Protein AF-A0AAD6Z6K6-F1 (afdb_monomer)

Mean predicted aligned error: 9.26 Å

Secondary structure (DSSP, 8-state):
-HHHHHHHHHH-TT-HHHHHSPTTHHHHHHHHHHTTS--------------HHHHHHHHHHHHHHHIIIIIHHHHTTT--TTTS-S-EETTEEPEETTT-GGG--EE--HHHHHHHHHHHHHHHHT-TTT-TT-

Radius of gyration: 21.03 Å; Cα contacts (8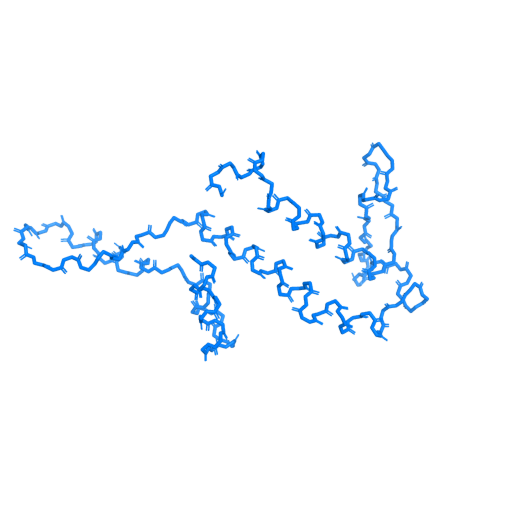 Å, |Δi|>4): 115; chains: 1; bounding box: 52×38×56 Å

Structure (mmCIF, N/CA/C/O backbone):
data_AF-A0AAD6Z6K6-F1
#
_entry.id   AF-A0AAD6Z6K6-F1
#
loop_
_atom_site.group_PDB
_atom_site.id
_atom_site.type_symbol
_atom_site.label_atom_id
_atom_site.label_alt_id
_atom_site.label_comp_id
_atom_site.label_asym_id
_atom_site.label_entity_id
_atom_site.label_seq_id
_atom_site.pdbx_PDB_ins_code
_atom_site.Cartn_x
_atom_site.Cartn_y
_atom_site.Cartn_z
_atom_site.occupancy
_atom_site.B_iso_or_equiv
_atom_site.auth_seq_id
_atom_site.auth_comp_id
_atom_site.auth_asym_id
_atom_site.auth_atom_id
_atom_site.pdbx_PDB_model_num
ATOM 1 N N . LEU A 1 1 ? -6.574 -3.847 17.855 1.00 86.06 1 LEU A N 1
ATOM 2 C CA . LEU A 1 1 ? -7.251 -3.875 16.536 1.00 86.06 1 LEU A CA 1
ATOM 3 C C . LEU A 1 1 ? -6.443 -4.660 15.509 1.00 86.06 1 LEU A C 1
ATOM 5 O O . LEU A 1 1 ? -7.018 -5.570 14.936 1.00 86.06 1 LEU A O 1
ATOM 9 N N . GLN A 1 2 ? -5.134 -4.412 15.349 1.00 87.81 2 GLN A N 1
ATOM 10 C CA . GLN A 1 2 ? -4.278 -5.233 14.469 1.00 87.81 2 GLN A CA 1
ATOM 11 C C . GLN A 1 2 ? -4.387 -6.739 14.727 1.00 87.81 2 GLN A C 1
ATOM 13 O O . GLN A 1 2 ? -4.697 -7.483 13.807 1.00 87.81 2 GLN A O 1
ATOM 18 N N . GLU A 1 3 ? -4.232 -7.191 15.976 1.00 88.81 3 GLU A N 1
ATOM 19 C CA . GLU A 1 3 ? -4.375 -8.622 16.303 1.00 88.81 3 GLU A CA 1
ATOM 20 C C . GLU A 1 3 ? -5.752 -9.182 15.935 1.00 88.81 3 GLU A C 1
ATOM 22 O O . GLU A 1 3 ? -5.863 -10.287 15.418 1.00 88.81 3 GLU A O 1
ATOM 27 N N . TYR A 1 4 ? -6.807 -8.391 16.127 1.00 91.25 4 TYR A N 1
ATOM 28 C CA . TYR A 1 4 ? -8.161 -8.788 15.754 1.00 91.25 4 TYR A CA 1
ATOM 29 C C . TYR A 1 4 ? -8.306 -8.954 14.231 1.00 91.25 4 TYR A C 1
ATOM 31 O O . TYR A 1 4 ? -8.805 -9.979 13.775 1.00 91.25 4 TYR A O 1
ATOM 39 N N . ILE A 1 5 ? -7.798 -8.002 13.441 1.00 91.06 5 ILE A N 1
ATOM 40 C CA . ILE A 1 5 ? -7.779 -8.087 11.970 1.00 91.06 5 ILE A CA 1
ATOM 41 C C . ILE A 1 5 ? -6.933 -9.292 11.513 1.00 91.06 5 ILE A C 1
ATOM 43 O O . ILE A 1 5 ? -7.311 -10.027 10.601 1.00 91.06 5 ILE A O 1
ATOM 47 N N . SER A 1 6 ? -5.802 -9.549 12.173 1.00 90.19 6 SER A N 1
ATOM 48 C CA . SER A 1 6 ? -4.945 -10.718 11.931 1.00 90.19 6 SER A CA 1
ATOM 49 C C . SER A 1 6 ? -5.635 -12.043 12.218 1.00 90.19 6 SER A C 1
ATOM 51 O O . SER A 1 6 ? -5.458 -12.989 11.452 1.00 90.19 6 SER A O 1
ATOM 53 N N . LEU A 1 7 ? -6.448 -12.121 13.268 1.00 91.19 7 LEU A N 1
ATOM 54 C CA . LEU A 1 7 ? -7.249 -13.307 13.558 1.00 91.19 7 LEU A CA 1
ATOM 55 C C . LEU A 1 7 ? -8.364 -13.512 12.530 1.00 91.19 7 LEU A C 1
ATOM 57 O O . LEU A 1 7 ? -8.516 -14.631 12.047 1.00 91.19 7 LEU A O 1
ATOM 61 N N . LEU A 1 8 ? -9.088 -12.455 12.143 1.00 90.38 8 LEU A N 1
ATOM 62 C CA . LEU A 1 8 ? -10.140 -12.551 11.123 1.00 90.38 8 LEU A CA 1
ATOM 63 C C . LEU A 1 8 ? -9.599 -13.084 9.792 1.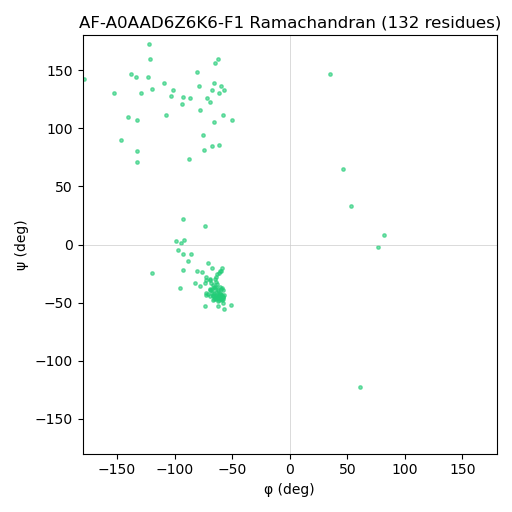00 90.38 8 LEU A C 1
ATOM 65 O O . LEU A 1 8 ? -10.150 -14.030 9.235 1.00 90.38 8 LEU A O 1
ATOM 69 N N . ILE A 1 9 ? -8.474 -12.536 9.329 1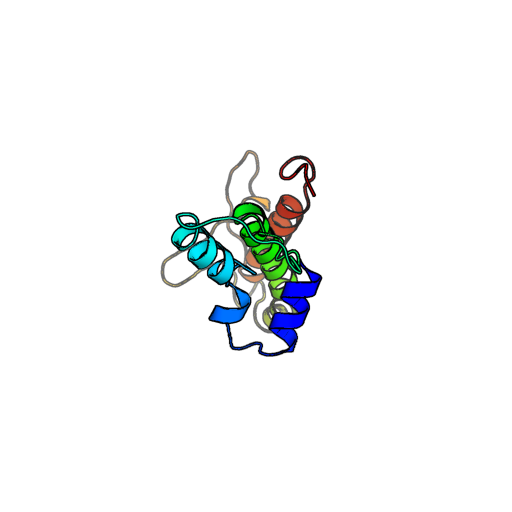.00 90.06 9 ILE A N 1
ATOM 70 C CA . ILE A 1 9 ? -7.855 -12.956 8.067 1.00 90.06 9 ILE A CA 1
ATOM 71 C C . ILE A 1 9 ? -7.362 -14.408 8.134 1.00 90.06 9 ILE A C 1
ATOM 73 O O . ILE A 1 9 ? -7.494 -15.143 7.158 1.00 90.06 9 ILE A O 1
ATOM 77 N N . ARG A 1 10 ? -6.825 -14.850 9.280 1.00 90.00 10 ARG A N 1
ATOM 78 C CA . ARG A 1 10 ? -6.404 -16.250 9.469 1.00 90.00 10 ARG A CA 1
ATOM 79 C C . ARG A 1 10 ? -7.579 -17.222 9.530 1.00 90.00 10 ARG A C 1
ATOM 81 O O . ARG A 1 10 ? -7.402 -18.380 9.169 1.00 90.00 10 ARG A O 1
ATOM 88 N N . LEU A 1 11 ? -8.739 -16.773 10.007 1.00 91.44 11 LEU A N 1
ATOM 89 C CA . LEU A 1 11 ? -9.935 -17.602 10.105 1.00 91.44 11 LEU A CA 1
ATOM 90 C C . LEU A 1 11 ? -10.547 -17.842 8.720 1.00 91.44 11 LEU A C 1
ATOM 92 O O . LEU A 1 11 ? -10.774 -18.989 8.346 1.00 91.44 11 LEU A O 1
ATOM 96 N N . VAL A 1 12 ? -10.803 -16.766 7.965 1.00 88.06 12 VAL A N 1
ATOM 97 C CA . VAL A 1 12 ? -11.405 -16.837 6.627 1.00 88.06 12 VAL A CA 1
ATOM 98 C C . VAL A 1 12 ? -10.845 -15.724 5.738 1.00 88.06 12 VAL A C 1
ATOM 100 O O . VAL A 1 12 ? -11.403 -14.637 5.640 1.00 88.06 12 VAL A O 1
ATOM 103 N N . VAL A 1 13 ? -9.744 -16.005 5.038 1.00 88.56 13 VAL A N 1
ATOM 104 C CA . VAL A 1 13 ? -9.047 -15.028 4.174 1.00 88.56 13 VAL A CA 1
ATOM 105 C C . VAL A 1 13 ? -9.905 -14.489 3.018 1.00 88.56 13 VAL A C 1
ATOM 107 O O . VAL A 1 13 ? -9.655 -13.395 2.521 1.00 88.56 13 VAL A O 1
ATOM 110 N N . HIS A 1 14 ? -10.920 -15.240 2.587 1.00 90.12 14 HIS A N 1
ATOM 111 C CA . HIS A 1 14 ? -11.790 -14.862 1.469 1.00 90.12 14 HIS A CA 1
ATOM 112 C C . HIS A 1 14 ? -13.060 -14.112 1.891 1.00 90.12 14 HIS A C 1
ATOM 114 O O . HIS A 1 14 ? -13.769 -13.603 1.026 1.00 90.12 14 HIS A O 1
ATOM 120 N N . ASP A 1 15 ? -13.349 -14.016 3.191 1.00 93.31 15 ASP A N 1
ATOM 121 C CA . ASP A 1 15 ? -14.520 -13.296 3.697 1.00 93.31 15 ASP A CA 1
ATOM 122 C C . ASP A 1 15 ? -14.182 -11.815 3.902 1.00 93.31 15 ASP A C 1
ATOM 124 O O . ASP A 1 15 ? -13.965 -11.326 5.014 1.00 93.31 15 ASP A O 1
ATOM 128 N N . VAL A 1 16 ? -14.077 -11.101 2.780 1.00 91.00 16 VAL A N 1
ATOM 129 C CA . VAL A 1 16 ? -13.726 -9.675 2.764 1.00 91.00 16 VAL A CA 1
ATOM 130 C C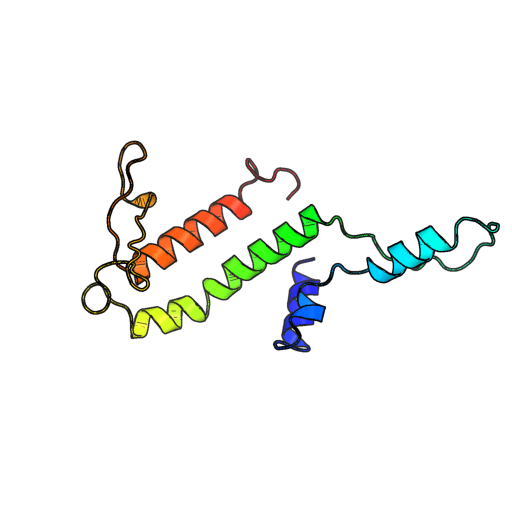 . VAL A 1 16 ? -14.748 -8.859 3.550 1.00 91.00 16 VAL A C 1
ATOM 132 O O . VAL A 1 16 ? -14.354 -7.954 4.283 1.00 91.00 16 VAL A O 1
ATOM 135 N N . ASP A 1 17 ? -16.033 -9.206 3.452 1.00 90.81 17 ASP A N 1
ATOM 136 C CA . ASP A 1 17 ? -17.116 -8.502 4.137 1.00 90.81 17 ASP A CA 1
ATOM 137 C C . ASP A 1 17 ? -16.959 -8.580 5.658 1.00 90.81 17 ASP A C 1
ATOM 139 O O . ASP A 1 17 ? -17.062 -7.555 6.341 1.00 90.81 17 ASP A O 1
ATOM 143 N N . ALA A 1 18 ? -16.635 -9.756 6.203 1.00 90.19 18 ALA A N 1
ATOM 144 C CA . ALA A 1 18 ? -16.332 -9.900 7.623 1.00 90.19 18 ALA A CA 1
ATOM 145 C C . ALA A 1 18 ? -15.049 -9.156 8.020 1.00 90.19 18 ALA A C 1
ATOM 147 O O . ALA A 1 18 ? -15.025 -8.492 9.059 1.00 90.19 18 ALA A O 1
ATOM 148 N N . ILE A 1 19 ? -13.998 -9.219 7.194 1.00 91.81 19 ILE A N 1
ATOM 149 C CA . ILE A 1 19 ? -12.700 -8.586 7.478 1.00 91.81 19 ILE A CA 1
ATOM 150 C C . ILE A 1 19 ? -12.818 -7.061 7.556 1.00 91.81 19 ILE A C 1
ATOM 152 O O . ILE A 1 19 ? -12.197 -6.452 8.427 1.00 91.81 19 ILE A O 1
ATOM 156 N N . VAL A 1 20 ? -13.590 -6.429 6.665 1.00 91.69 20 VAL A N 1
ATOM 157 C CA . VAL A 1 20 ? -13.706 -4.959 6.599 1.00 91.69 20 VAL A CA 1
ATOM 158 C C . VAL A 1 20 ? -14.806 -4.394 7.497 1.00 91.69 20 VAL A C 1
ATOM 160 O O . VAL A 1 20 ? -14.824 -3.187 7.762 1.00 91.69 20 VAL A O 1
ATOM 163 N N . SER A 1 21 ? -15.705 -5.239 8.002 1.00 91.50 21 SER A N 1
ATOM 164 C CA . SER A 1 21 ? -16.808 -4.823 8.868 1.00 91.50 21 SER A CA 1
ATOM 165 C C . SER A 1 21 ? -16.323 -4.318 10.225 1.00 91.50 21 SER A C 1
ATOM 167 O O . SER A 1 21 ? -15.520 -4.952 10.904 1.00 91.50 21 SER A O 1
ATOM 169 N N . ILE A 1 22 ? -16.857 -3.172 10.658 1.00 90.31 22 ILE A N 1
ATOM 170 C CA . ILE A 1 22 ? -16.514 -2.586 11.960 1.00 90.31 22 ILE A CA 1
ATOM 171 C C . ILE A 1 22 ? -17.097 -3.458 13.083 1.00 90.31 22 ILE A C 1
ATOM 173 O O . ILE A 1 22 ? -18.326 -3.613 13.149 1.00 90.31 22 ILE A O 1
ATOM 177 N N . PRO A 1 23 ? -16.267 -3.960 14.014 1.00 86.12 23 PRO A N 1
ATOM 178 C CA . PRO A 1 23 ? -16.742 -4.751 15.142 1.00 86.12 23 PRO A CA 1
ATOM 179 C C . PRO A 1 23 ? -17.766 -3.979 15.976 1.00 86.12 23 PRO A C 1
ATOM 181 O O . PRO A 1 23 ? -17.572 -2.810 16.306 1.00 86.12 23 PRO A O 1
ATOM 184 N N . GLY A 1 24 ? -18.883 -4.624 16.314 1.00 76.69 24 GLY A N 1
ATOM 185 C CA . GLY A 1 24 ? -19.918 -4.035 17.171 1.00 76.69 24 GLY A CA 1
ATOM 186 C C . GLY A 1 24 ? -20.834 -2.996 16.504 1.00 76.69 24 GLY A C 1
ATOM 187 O O . GLY A 1 24 ? -21.790 -2.555 17.139 1.00 76.69 24 GLY A O 1
ATOM 188 N N . ARG A 1 25 ? -20.632 -2.639 15.224 1.00 70.75 25 ARG A N 1
ATOM 189 C CA . ARG A 1 25 ? -21.487 -1.663 14.510 1.00 70.75 25 ARG A CA 1
ATOM 190 C C . ARG A 1 25 ? -22.940 -2.130 14.355 1.00 70.75 25 ARG A C 1
ATOM 192 O O . ARG A 1 25 ? -23.853 -1.309 14.425 1.00 70.75 25 ARG A O 1
ATOM 199 N N . ALA A 1 26 ? -23.167 -3.434 14.181 1.00 61.06 26 ALA A N 1
ATOM 200 C CA . ALA A 1 26 ? -24.514 -4.013 14.119 1.00 61.06 26 ALA A CA 1
ATOM 201 C C . ALA A 1 26 ? -25.253 -3.904 15.468 1.00 61.06 26 ALA A C 1
ATOM 203 O O . ALA A 1 26 ? -26.404 -3.473 15.507 1.00 61.06 26 ALA A O 1
ATOM 204 N N . ALA A 1 27 ? -24.557 -4.186 16.574 1.00 58.25 27 ALA A N 1
ATOM 205 C CA . ALA A 1 27 ? -25.101 -4.076 17.928 1.00 58.25 27 ALA A CA 1
ATOM 206 C C . ALA A 1 27 ? -25.370 -2.615 18.341 1.00 58.25 27 ALA A C 1
ATOM 208 O O . ALA A 1 27 ? -26.330 -2.338 19.059 1.00 58.25 27 ALA A O 1
ATOM 209 N N . ALA A 1 28 ? -24.556 -1.664 17.866 1.00 58.03 28 ALA A N 1
ATOM 210 C CA . ALA A 1 28 ? -24.768 -0.236 18.105 1.00 58.03 28 ALA A CA 1
ATOM 211 C C . ALA A 1 28 ? -26.034 0.292 17.403 1.00 58.03 28 ALA A C 1
ATOM 213 O O . ALA A 1 28 ? -26.837 0.975 18.034 1.00 58.03 28 ALA A O 1
ATOM 214 N N . LYS A 1 29 ? -26.264 -0.093 16.136 1.00 57.22 29 LYS A N 1
ATOM 215 C CA . LYS A 1 29 ? -27.475 0.291 15.384 1.00 57.22 29 LYS A CA 1
ATOM 216 C C . LYS A 1 29 ? -28.770 -0.275 15.980 1.00 57.22 29 LYS A C 1
ATOM 218 O O . LYS A 1 29 ? -29.810 0.367 15.873 1.00 57.22 29 LYS A O 1
ATOM 223 N N . GLN A 1 30 ? -28.726 -1.464 16.585 1.00 52.53 30 GLN A N 1
ATOM 224 C CA . GLN A 1 30 ? -29.879 -2.034 17.296 1.00 52.53 30 GLN A CA 1
ATOM 225 C C . GLN A 1 30 ? -30.142 -1.306 18.623 1.00 52.53 30 GLN A C 1
ATOM 227 O O . GLN A 1 30 ? -31.274 -0.904 18.874 1.00 52.53 30 GLN A O 1
ATOM 232 N N . LYS A 1 31 ? -29.095 -1.006 19.406 1.00 54.00 31 LYS A N 1
ATOM 233 C CA . LYS A 1 31 ? -29.221 -0.248 20.667 1.00 54.00 31 LYS A CA 1
ATOM 234 C C . LYS A 1 31 ? -29.711 1.193 20.494 1.00 54.00 31 LYS A C 1
ATOM 236 O O . LYS A 1 31 ? -30.319 1.730 21.414 1.00 54.00 31 LYS A O 1
ATOM 241 N N . GLU A 1 32 ? -29.456 1.835 19.355 1.00 53.59 32 GLU A N 1
ATOM 242 C CA . GLU A 1 32 ? -30.025 3.159 19.049 1.00 53.59 32 GLU A CA 1
ATOM 243 C C . GLU A 1 32 ? -31.523 3.104 18.724 1.00 53.59 32 GLU A C 1
ATOM 245 O O . GLU A 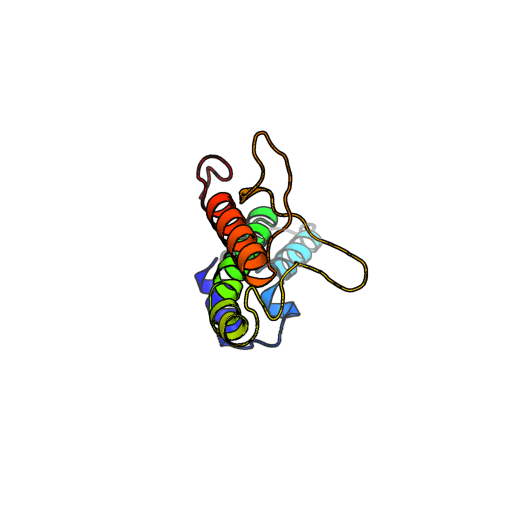1 32 ? -32.231 4.065 19.004 1.00 53.59 32 GLU A O 1
ATOM 250 N N . LYS A 1 33 ? -32.021 1.978 18.196 1.00 49.25 33 LYS A N 1
ATOM 251 C CA . LYS A 1 33 ? -33.452 1.768 17.929 1.00 49.25 33 LYS A CA 1
ATOM 252 C C . LYS A 1 33 ? -34.264 1.373 19.166 1.00 49.25 33 LYS A C 1
ATOM 254 O O . LYS A 1 33 ? -35.468 1.586 19.169 1.00 49.25 33 LYS A O 1
ATOM 259 N N . GLU A 1 34 ? -33.632 0.811 20.195 1.00 50.31 34 GLU A N 1
ATOM 260 C CA . GLU A 1 34 ? -34.305 0.330 21.416 1.00 50.31 34 GLU A CA 1
ATOM 261 C C . GLU A 1 34 ? -34.276 1.330 22.587 1.00 50.31 34 GLU A C 1
ATOM 263 O O . GLU A 1 34 ? -34.913 1.104 23.611 1.00 50.31 34 GLU A O 1
ATOM 268 N N . LYS A 1 35 ? -33.592 2.474 22.454 1.00 50.00 35 LYS A N 1
ATOM 269 C CA . LYS A 1 35 ? -33.466 3.485 23.523 1.00 50.00 35 LYS A CA 1
ATOM 270 C C . LYS A 1 35 ? -34.724 4.335 23.802 1.00 50.00 35 LYS A C 1
ATOM 272 O O . LYS A 1 35 ? -34.616 5.344 24.493 1.00 50.00 35 LYS A O 1
ATOM 277 N N . GLU A 1 36 ? -35.900 3.918 23.331 1.00 49.88 36 GLU A N 1
ATOM 278 C CA . GLU A 1 36 ? -37.200 4.517 23.686 1.00 49.88 36 GLU A CA 1
ATOM 279 C C . GLU A 1 36 ? -37.978 3.760 24.787 1.00 49.88 36 GLU A C 1
ATOM 281 O O . GLU A 1 36 ? -39.067 4.196 25.149 1.00 49.88 36 GLU A O 1
ATOM 286 N N . ALA A 1 37 ? -37.442 2.688 25.390 1.00 45.78 37 ALA A N 1
ATOM 287 C CA . ALA A 1 37 ? -38.108 2.012 26.514 1.00 45.78 37 ALA A CA 1
ATOM 288 C C . ALA A 1 37 ? -37.127 1.554 27.615 1.00 45.78 37 ALA A C 1
ATOM 290 O O . ALA A 1 37 ? -36.350 0.634 27.400 1.00 45.78 37 ALA A O 1
ATOM 291 N N . ASP A 1 38 ? -37.206 2.248 28.759 1.00 40.50 38 ASP A N 1
ATOM 292 C CA . ASP A 1 38 ? -36.757 1.992 30.150 1.00 40.50 38 ASP A CA 1
ATOM 293 C C . ASP A 1 38 ? -35.448 1.226 30.500 1.00 40.50 38 ASP A C 1
ATOM 295 O O . ASP A 1 38 ? -35.048 0.271 29.836 1.00 40.50 38 ASP A O 1
ATOM 299 N N . PRO A 1 39 ? -34.767 1.590 31.615 1.00 52.91 39 PRO A N 1
ATOM 300 C CA . PRO A 1 39 ? -33.501 0.996 32.022 1.00 52.91 39 PRO A CA 1
ATOM 301 C C . PRO A 1 39 ? -33.712 -0.166 33.006 1.00 52.91 39 PRO A C 1
ATOM 303 O O . PRO A 1 39 ? -34.199 0.028 34.118 1.00 52.91 39 PRO A O 1
ATOM 306 N N . ALA A 1 40 ? -33.253 -1.363 32.648 1.00 41.34 40 ALA A N 1
ATOM 307 C CA . ALA A 1 40 ? -32.992 -2.426 33.613 1.00 41.34 40 ALA A CA 1
ATOM 308 C C . ALA A 1 40 ? -31.581 -2.985 33.399 1.00 41.34 40 ALA A C 1
ATOM 310 O O . ALA A 1 40 ? -31.146 -3.243 32.275 1.00 41.34 40 ALA A O 1
ATOM 311 N N . GLU A 1 41 ? -30.856 -3.071 34.508 1.00 52.91 41 GLU A N 1
ATOM 312 C CA . GLU A 1 41 ? -29.503 -3.589 34.643 1.00 52.91 41 GLU A CA 1
ATOM 313 C C . GLU A 1 41 ? -29.441 -5.067 34.238 1.00 52.91 41 GLU A C 1
ATOM 315 O O . GLU A 1 41 ? -30.245 -5.846 34.727 1.00 52.91 41 GLU A O 1
ATOM 320 N N . ASP A 1 42 ? -28.494 -5.451 33.373 1.00 36.94 42 ASP A N 1
ATOM 321 C CA . ASP A 1 42 ? -27.635 -6.625 33.595 1.00 36.94 42 ASP A CA 1
ATOM 322 C C . ASP A 1 42 ? -26.599 -6.828 32.470 1.00 36.94 42 ASP A C 1
ATOM 324 O O . ASP A 1 42 ? -26.843 -6.583 31.289 1.00 36.94 42 ASP A O 1
ATOM 328 N N . ALA A 1 43 ? -25.398 -7.251 32.878 1.00 40.25 43 ALA A N 1
ATOM 329 C CA . ALA A 1 43 ? -24.317 -7.822 32.064 1.00 40.25 43 ALA A CA 1
ATOM 330 C C . ALA A 1 43 ? -23.961 -7.103 30.741 1.00 40.25 43 ALA A C 1
ATOM 332 O O . ALA A 1 43 ? -24.038 -7.652 29.641 1.00 40.25 43 ALA A O 1
ATOM 333 N N . LYS A 1 44 ? -23.467 -5.864 30.839 1.00 40.31 44 LYS A N 1
ATOM 334 C CA . LYS A 1 44 ? -22.894 -5.134 29.700 1.00 40.31 44 LYS A CA 1
ATOM 335 C C . LYS A 1 44 ? -21.514 -5.704 29.357 1.00 40.31 44 LYS A C 1
ATOM 337 O O . LYS A 1 44 ? -20.489 -5.138 29.739 1.00 40.31 44 LYS A O 1
ATOM 342 N N . GLU A 1 45 ? -21.489 -6.807 28.614 1.00 43.31 45 GLU A N 1
ATOM 343 C CA . GLU A 1 45 ? -20.341 -7.167 27.786 1.00 43.31 45 GLU A CA 1
ATOM 344 C C . GLU A 1 45 ? -20.019 -5.907 26.970 1.00 43.31 45 GLU A C 1
ATOM 346 O O . GLU A 1 45 ? -20.833 -5.428 26.172 1.00 43.31 45 GLU A O 1
ATOM 351 N N . LYS A 1 46 ? -18.918 -5.232 27.318 1.00 43.41 46 LYS A N 1
ATOM 352 C CA . LYS A 1 46 ? -18.525 -3.963 26.708 1.00 43.41 46 LYS A CA 1
ATOM 353 C C . LYS A 1 46 ? -18.145 -4.269 25.265 1.00 43.41 46 LYS A C 1
ATOM 355 O O . LYS A 1 46 ? -16.971 -4.443 24.959 1.00 43.41 46 LYS A O 1
ATOM 360 N N . THR A 1 47 ? -19.133 -4.317 24.376 1.00 52.09 47 THR A N 1
ATOM 361 C CA . THR A 1 47 ? -18.934 -4.194 22.936 1.00 52.09 47 THR A CA 1
ATOM 362 C C . THR A 1 47 ? -18.330 -2.812 22.727 1.00 52.09 47 THR A C 1
ATOM 364 O O . THR A 1 47 ? -19.054 -1.821 22.610 1.00 52.09 47 THR A O 1
ATOM 367 N N . ALA A 1 48 ? -17.006 -2.719 22.839 1.00 59.66 48 ALA A N 1
ATOM 368 C CA . ALA A 1 48 ? -16.271 -1.489 22.641 1.00 59.66 48 ALA A CA 1
ATOM 369 C C . ALA A 1 48 ? -16.597 -1.014 21.228 1.00 59.66 48 ALA A C 1
ATOM 371 O O . ALA A 1 48 ? -16.265 -1.680 20.249 1.00 59.66 48 ALA A O 1
ATOM 372 N N . THR A 1 49 ? -17.327 0.091 21.128 1.00 77.12 49 THR A N 1
ATOM 373 C CA . THR A 1 49 ? -17.625 0.721 19.849 1.00 77.12 49 THR A CA 1
ATOM 374 C C . THR A 1 49 ? -16.304 1.222 19.288 1.00 77.12 49 THR A C 1
ATOM 376 O O . THR A 1 49 ? -15.729 2.176 19.812 1.00 77.12 49 THR A O 1
ATOM 379 N N . VAL A 1 50 ? -15.784 0.521 18.283 1.00 86.00 50 VAL A N 1
ATOM 380 C CA . VAL A 1 50 ? -14.546 0.902 17.607 1.00 86.00 50 VAL A CA 1
ATOM 381 C C . VAL A 1 50 ? -14.833 2.137 16.760 1.00 86.00 50 VAL A C 1
ATOM 383 O O . VAL A 1 50 ? -15.762 2.130 15.953 1.00 86.00 50 VAL A O 1
ATOM 386 N N . ASP A 1 51 ? -14.042 3.190 16.950 1.00 89.44 51 ASP A N 1
ATOM 387 C CA . ASP A 1 51 ? -14.122 4.388 16.118 1.00 89.44 51 ASP A CA 1
ATOM 388 C C . ASP A 1 51 ? -13.850 4.054 14.640 1.00 89.44 51 ASP A C 1
ATOM 390 O O . ASP A 1 51 ? -12.921 3.311 14.312 1.00 89.44 51 ASP A O 1
ATOM 394 N N . GLU A 1 52 ? -14.654 4.615 13.736 1.00 90.88 52 GLU A N 1
ATOM 395 C CA . GLU A 1 52 ? -14.591 4.296 12.308 1.00 90.88 52 GLU A CA 1
ATOM 396 C C . GLU A 1 52 ? -13.287 4.781 11.659 1.00 90.88 52 GLU A C 1
ATOM 398 O O . GLU A 1 52 ? -12.724 4.077 10.816 1.00 90.88 52 GLU A O 1
ATOM 403 N N . ALA A 1 53 ? -12.779 5.954 12.046 1.00 90.75 53 ALA A N 1
ATOM 404 C CA . ALA A 1 53 ? -11.520 6.464 11.508 1.00 90.75 53 ALA A CA 1
ATOM 405 C C . ALA A 1 53 ? -10.332 5.628 12.004 1.00 90.75 53 ALA A C 1
ATOM 407 O O . ALA A 1 53 ? -9.430 5.301 11.229 1.00 90.75 53 ALA A O 1
ATOM 408 N N . CYS A 1 54 ? -10.365 5.213 13.273 1.00 91.06 54 CYS A N 1
ATOM 409 C CA . CYS A 1 54 ? -9.410 4.268 13.833 1.00 91.06 54 CYS A CA 1
ATOM 410 C C . CYS A 1 54 ? -9.442 2.934 13.078 1.00 91.06 54 CYS A C 1
ATOM 412 O O . CYS A 1 54 ? -8.394 2.464 12.645 1.00 91.06 54 CYS A O 1
ATOM 414 N N . TRP A 1 55 ? -10.627 2.373 12.823 1.00 92.50 55 TRP A N 1
ATOM 415 C CA . TRP A 1 55 ? -10.765 1.132 12.061 1.00 92.50 55 TRP A CA 1
ATOM 416 C C . TRP A 1 55 ? -10.166 1.229 10.655 1.00 92.50 55 TRP A C 1
ATOM 418 O O . TRP A 1 55 ? -9.342 0.397 10.284 1.00 92.50 55 TRP A O 1
ATOM 428 N N . LYS A 1 56 ? -10.515 2.274 9.893 1.00 92.88 56 LYS A N 1
ATOM 429 C CA . LYS A 1 56 ? -9.964 2.507 8.545 1.00 92.88 56 LYS A CA 1
ATOM 430 C C . LYS A 1 56 ? -8.442 2.609 8.564 1.00 92.88 56 LYS A C 1
ATOM 432 O O . LYS A 1 56 ? -7.779 2.021 7.718 1.00 92.88 56 LYS A O 1
ATOM 437 N N . TYR A 1 57 ? -7.884 3.324 9.537 1.00 93.69 57 TYR A N 1
ATOM 438 C CA . TYR A 1 57 ? -6.437 3.431 9.684 1.00 93.69 57 TYR A CA 1
ATOM 439 C C . TYR A 1 57 ? -5.771 2.072 9.942 1.00 93.69 57 TYR A C 1
ATOM 441 O O . TYR A 1 57 ? -4.750 1.766 9.330 1.00 93.69 57 TYR A O 1
ATOM 449 N N . GLU A 1 58 ? -6.340 1.245 10.822 1.00 93.25 58 GLU A N 1
ATOM 450 C CA . GLU A 1 58 ? -5.770 -0.071 11.126 1.00 93.25 58 GLU A CA 1
ATOM 451 C C . GLU A 1 58 ? -5.840 -1.003 9.907 1.00 93.25 58 GLU A C 1
ATOM 453 O O . GLU A 1 58 ? -4.897 -1.751 9.647 1.00 93.25 58 GLU A O 1
ATOM 458 N N . GLN A 1 59 ? -6.896 -0.895 9.098 1.00 94.25 59 GLN A N 1
ATOM 459 C CA . GLN A 1 59 ? -6.979 -1.600 7.817 1.00 94.25 59 GLN A CA 1
ATOM 460 C C . GLN A 1 59 ? -5.900 -1.132 6.833 1.00 94.25 59 GLN A C 1
ATOM 462 O O . GLN A 1 59 ? -5.227 -1.959 6.224 1.00 94.25 59 GLN A O 1
ATOM 467 N N . LEU A 1 60 ? -5.668 0.180 6.713 1.00 94.38 60 LEU A N 1
ATOM 468 C CA . LEU A 1 60 ? -4.609 0.723 5.852 1.00 94.38 60 LEU A CA 1
ATOM 469 C C . LEU A 1 60 ? -3.216 0.243 6.274 1.00 94.38 60 LEU A C 1
ATOM 471 O O . LEU A 1 60 ? -2.411 -0.133 5.425 1.00 94.38 60 LEU A O 1
ATOM 475 N N . ARG A 1 61 ? -2.937 0.207 7.582 1.00 92.56 61 ARG A N 1
ATOM 476 C CA . ARG A 1 61 ? -1.688 -0.363 8.109 1.00 92.56 61 ARG A CA 1
ATOM 477 C C . ARG A 1 61 ? -1.522 -1.821 7.735 1.00 92.56 61 ARG A C 1
ATOM 479 O O . ARG A 1 61 ? -0.426 -2.225 7.355 1.00 92.56 61 ARG A O 1
ATOM 486 N N . ARG A 1 62 ? -2.597 -2.597 7.856 1.00 90.75 62 ARG A N 1
ATOM 487 C CA . ARG A 1 62 ? -2.552 -4.014 7.534 1.00 90.75 62 ARG A CA 1
ATOM 488 C C . ARG A 1 62 ? -2.310 -4.240 6.044 1.00 90.75 62 ARG A C 1
ATOM 490 O O . ARG A 1 62 ? -1.451 -5.038 5.693 1.00 90.75 62 ARG A O 1
ATOM 497 N N . LEU A 1 63 ? -2.995 -3.488 5.184 1.00 91.44 63 LEU A N 1
ATOM 498 C CA . LEU A 1 63 ? -2.771 -3.524 3.739 1.00 91.44 63 LEU A CA 1
ATOM 499 C C . LEU A 1 63 ? -1.320 -3.19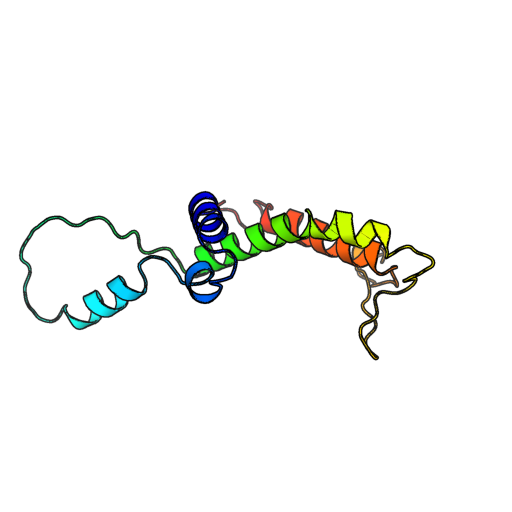0 3.385 1.00 91.44 63 LEU A C 1
ATOM 501 O O . LEU A 1 63 ? -0.715 -3.905 2.596 1.00 91.44 63 LEU A O 1
ATOM 505 N N . ALA A 1 64 ? -0.738 -2.153 3.993 1.00 91.75 64 ALA A N 1
ATOM 506 C CA . ALA A 1 64 ? 0.663 -1.813 3.756 1.00 91.75 64 ALA A CA 1
ATOM 507 C C . ALA A 1 64 ? 1.602 -2.983 4.113 1.00 91.75 64 ALA A C 1
ATOM 509 O O . ALA A 1 64 ? 2.475 -3.323 3.323 1.00 91.75 64 ALA A O 1
ATOM 510 N N . GLN A 1 65 ? 1.371 -3.651 5.250 1.00 87.69 65 GLN A N 1
ATOM 511 C CA . GLN A 1 65 ? 2.164 -4.809 5.685 1.00 87.69 65 GLN A CA 1
ATOM 512 C C . GLN A 1 65 ? 2.003 -6.028 4.763 1.00 87.69 65 GLN A C 1
ATOM 514 O O . GLN A 1 65 ? 3.003 -6.627 4.366 1.00 87.69 65 GLN A O 1
ATOM 519 N N . ASP A 1 66 ? 0.768 -6.374 4.394 1.00 86.44 66 ASP A N 1
ATOM 520 C CA . ASP A 1 66 ? 0.473 -7.547 3.559 1.00 86.44 66 ASP A CA 1
ATOM 521 C C . ASP A 1 66 ? 0.977 -7.363 2.113 1.00 86.44 66 ASP A C 1
ATOM 523 O O . ASP A 1 66 ? 1.383 -8.323 1.453 1.00 86.44 66 ASP A O 1
ATOM 527 N N . LEU A 1 67 ? 1.000 -6.122 1.611 1.00 89.38 67 LEU A N 1
ATOM 528 C CA . LEU A 1 67 ? 1.576 -5.808 0.302 1.00 89.38 67 LEU A CA 1
ATOM 529 C C . LEU A 1 67 ? 3.111 -5.855 0.331 1.00 89.38 67 LEU A C 1
ATOM 531 O O . LEU A 1 67 ? 3.715 -6.283 -0.652 1.00 89.38 67 LEU A O 1
ATOM 535 N N . SER A 1 68 ? 3.756 -5.493 1.445 1.00 85.06 68 SER A N 1
ATOM 536 C CA . SER A 1 68 ? 5.212 -5.623 1.586 1.00 85.06 68 SER A CA 1
ATOM 537 C C . SER A 1 68 ? 5.685 -7.081 1.538 1.00 85.06 68 SER A C 1
ATOM 539 O O . SER A 1 68 ? 6.728 -7.362 0.949 1.00 85.06 68 SER A O 1
ATOM 541 N N . HIS A 1 69 ? 4.934 -8.030 2.104 1.00 83.31 69 HIS A N 1
ATOM 542 C CA . HIS A 1 69 ? 5.261 -9.456 2.029 1.00 83.31 69 HIS A CA 1
ATOM 543 C C . HIS A 1 69 ? 3.990 -10.320 2.123 1.00 83.31 69 HIS A C 1
ATOM 545 O O . HIS A 1 69 ? 3.222 -10.128 3.064 1.00 83.31 69 HIS A O 1
ATOM 551 N N . PRO A 1 70 ? 3.755 -11.299 1.218 1.00 83.62 70 PRO A N 1
ATOM 552 C CA . PRO A 1 70 ? 4.671 -11.869 0.217 1.00 83.62 70 PRO A CA 1
ATOM 553 C C . PRO A 1 70 ? 4.598 -11.251 -1.190 1.00 83.62 70 PRO A C 1
ATOM 555 O O . PRO A 1 70 ? 5.315 -11.704 -2.090 1.00 83.62 70 PRO A O 1
ATOM 558 N N . LEU A 1 71 ? 3.746 -10.242 -1.409 1.00 86.38 71 LEU A N 1
ATOM 559 C CA . LEU A 1 71 ? 3.478 -9.721 -2.752 1.00 86.38 71 LEU A CA 1
ATOM 560 C C . LEU A 1 71 ? 4.728 -9.126 -3.415 1.00 86.38 71 LEU A C 1
ATOM 562 O O . LEU A 1 71 ? 5.072 -9.557 -4.514 1.00 86.38 71 LEU A O 1
ATOM 566 N N . ILE A 1 72 ? 5.437 -8.194 -2.764 1.00 90.38 72 ILE A N 1
ATOM 567 C CA . ILE A 1 72 ? 6.665 -7.611 -3.339 1.00 90.38 72 ILE A CA 1
ATOM 568 C C . ILE A 1 72 ? 7.696 -8.695 -3.651 1.00 90.38 72 ILE A C 1
ATOM 570 O O . ILE A 1 72 ? 8.256 -8.700 -4.743 1.00 90.38 72 ILE A O 1
ATOM 574 N N . THR A 1 73 ? 7.919 -9.639 -2.732 1.00 87.88 73 THR A N 1
ATOM 575 C CA . THR A 1 73 ? 8.878 -10.736 -2.941 1.00 87.88 73 THR A CA 1
ATOM 576 C C . THR A 1 73 ? 8.536 -11.553 -4.187 1.00 87.88 73 THR A C 1
ATOM 578 O O . THR A 1 73 ? 9.426 -11.926 -4.947 1.00 87.88 73 THR A O 1
ATOM 581 N N . SER A 1 74 ? 7.247 -11.794 -4.429 1.00 89.88 74 SER A N 1
ATOM 582 C CA . SER A 1 74 ? 6.779 -12.503 -5.624 1.00 89.88 74 SER A CA 1
ATOM 583 C C . SER A 1 74 ? 6.951 -11.648 -6.886 1.00 89.88 74 SER A C 1
ATOM 585 O O . SER A 1 74 ? 7.420 -12.135 -7.912 1.00 89.88 74 SER A O 1
ATOM 587 N N . LEU A 1 75 ? 6.632 -10.351 -6.814 1.00 90.81 75 LEU A N 1
ATOM 588 C CA . LEU A 1 75 ? 6.759 -9.417 -7.937 1.00 90.81 75 LEU A CA 1
ATOM 589 C C . LEU A 1 75 ? 8.211 -9.196 -8.369 1.00 90.81 75 LEU A C 1
ATOM 591 O O . LEU A 1 75 ? 8.473 -9.099 -9.565 1.00 90.81 75 LEU A O 1
ATOM 595 N N . GLN A 1 76 ? 9.162 -9.169 -7.433 1.00 90.31 76 GLN A N 1
ATOM 596 C CA . GLN A 1 76 ? 10.592 -9.010 -7.729 1.00 90.31 76 GLN A CA 1
ATOM 597 C C . GLN A 1 76 ? 11.149 -10.119 -8.637 1.00 90.31 76 GLN A C 1
ATOM 599 O O . GLN A 1 76 ? 12.155 -9.905 -9.309 1.00 90.31 76 GLN A O 1
ATOM 604 N N . GLN A 1 77 ? 10.503 -11.289 -8.692 1.00 90.31 77 GLN A N 1
ATOM 605 C CA . GLN A 1 77 ? 10.922 -12.393 -9.562 1.00 90.31 77 GLN A CA 1
ATOM 606 C C . GLN A 1 77 ? 10.562 -12.170 -11.038 1.00 90.31 77 GLN A C 1
ATOM 608 O O . GLN A 1 77 ? 11.195 -12.757 -11.913 1.00 90.31 77 GLN A O 1
ATOM 613 N N . VAL A 1 78 ? 9.555 -11.338 -11.324 1.00 91.31 78 VAL A N 1
ATOM 614 C CA . VAL A 1 78 ? 9.002 -11.144 -12.680 1.00 91.31 78 VAL A CA 1
ATOM 615 C C . VAL A 1 78 ? 9.118 -9.702 -13.182 1.00 91.31 78 VAL A C 1
ATOM 617 O O . VAL A 1 78 ? 9.167 -9.459 -14.389 1.00 91.31 78 VAL A O 1
ATOM 620 N N . SER A 1 79 ? 9.197 -8.738 -12.265 1.00 90.56 79 SER A N 1
ATOM 621 C CA . SER A 1 79 ? 9.304 -7.314 -12.559 1.00 90.56 79 SER A CA 1
ATOM 622 C C . SER A 1 79 ? 10.713 -6.821 -12.258 1.00 90.56 79 SER A C 1
ATOM 624 O O . SER A 1 79 ? 11.120 -6.701 -11.105 1.00 90.56 79 SER A O 1
ATOM 626 N N . THR A 1 80 ? 11.440 -6.476 -13.311 1.00 91.12 80 THR A N 1
ATOM 627 C CA . THR A 1 80 ? 12.767 -5.869 -13.257 1.00 91.12 80 THR A CA 1
ATOM 628 C C . THR A 1 80 ? 12.746 -4.536 -14.000 1.00 91.12 80 THR A C 1
ATOM 630 O O . THR A 1 80 ? 11.793 -4.211 -14.711 1.00 91.12 80 THR A O 1
ATOM 633 N N . ARG A 1 81 ? 13.842 -3.774 -13.909 1.00 91.88 81 ARG A N 1
ATOM 634 C CA . ARG A 1 81 ? 14.033 -2.553 -14.711 1.00 91.88 81 ARG A CA 1
ATOM 635 C C . ARG A 1 81 ? 13.990 -2.801 -16.222 1.00 91.88 81 ARG A C 1
ATOM 637 O O . ARG A 1 81 ? 13.775 -1.856 -16.969 1.00 91.88 81 ARG A O 1
ATOM 644 N N . THR A 1 82 ? 14.207 -4.037 -16.673 1.00 92.69 82 THR A N 1
ATOM 645 C CA . THR A 1 82 ? 14.179 -4.390 -18.097 1.00 92.69 82 THR A CA 1
ATOM 646 C C . THR A 1 82 ? 12.825 -4.928 -18.541 1.00 92.69 82 THR A C 1
ATOM 648 O O . THR A 1 82 ? 12.401 -4.608 -19.647 1.00 92.69 82 THR A O 1
ATOM 651 N N . THR A 1 83 ? 12.132 -5.713 -17.709 1.00 94.50 83 THR A N 1
ATOM 652 C CA . THR A 1 83 ? 10.808 -6.254 -18.064 1.00 94.50 83 THR A CA 1
ATOM 653 C C . THR A 1 83 ? 9.703 -5.214 -17.908 1.00 94.50 83 THR A C 1
ATOM 655 O O . THR A 1 83 ? 8.799 -5.162 -18.738 1.00 94.50 83 THR A O 1
ATOM 658 N N . CYS A 1 84 ? 9.810 -4.350 -16.895 1.00 95.44 84 CYS A N 1
ATOM 659 C CA . CYS A 1 84 ? 8.838 -3.305 -16.581 1.00 95.44 84 CYS A CA 1
ATOM 660 C C . CYS A 1 84 ? 9.552 -1.958 -16.340 1.00 95.44 84 CYS A C 1
ATOM 662 O O . CYS A 1 84 ? 9.628 -1.497 -15.195 1.00 95.44 84 CYS A O 1
ATOM 664 N N . PRO A 1 85 ? 10.100 -1.316 -17.392 1.00 95.06 85 PRO A N 1
ATOM 665 C CA . PRO A 1 85 ? 10.933 -0.113 -17.265 1.00 95.06 85 PRO A CA 1
ATOM 666 C C . PRO A 1 85 ? 10.173 1.123 -16.773 1.00 95.06 85 PRO A C 1
ATOM 668 O O . PRO A 1 85 ? 10.785 2.050 -16.251 1.00 95.06 85 PRO A O 1
ATOM 671 N N . GLU A 1 86 ? 8.847 1.126 -16.900 1.00 95.56 86 GLU A N 1
ATOM 672 C CA . GLU A 1 86 ? 7.961 2.215 -16.495 1.00 95.56 86 GLU A CA 1
ATOM 673 C C . GLU A 1 86 ? 6.767 1.642 -15.720 1.00 95.56 86 GLU A C 1
ATOM 675 O O . GLU A 1 86 ? 6.249 0.576 -16.063 1.00 95.56 86 GLU A O 1
ATOM 680 N N . MET A 1 87 ? 6.292 2.359 -14.701 1.00 96.44 87 MET A N 1
ATOM 681 C CA . MET A 1 87 ? 5.041 2.025 -14.019 1.00 96.44 87 MET A CA 1
ATOM 682 C C . MET A 1 87 ? 3.835 2.431 -14.879 1.00 96.44 87 MET A C 1
ATOM 684 O O . MET A 1 87 ? 3.381 3.576 -14.822 1.00 96.44 87 MET A O 1
ATOM 688 N N . LYS A 1 88 ? 3.308 1.497 -15.678 1.00 95.75 88 LYS A N 1
ATOM 689 C CA . LYS A 1 88 ? 2.152 1.724 -16.560 1.00 95.75 88 LYS A CA 1
ATOM 690 C C . LYS A 1 88 ? 1.003 0.755 -16.287 1.00 95.75 88 LYS A C 1
ATOM 692 O O . LYS A 1 88 ? 1.232 -0.423 -16.030 1.00 95.75 88 LYS A O 1
ATOM 697 N N . ALA A 1 89 ? -0.229 1.244 -16.414 1.00 95.31 89 ALA A N 1
ATOM 698 C CA . ALA A 1 89 ? -1.437 0.421 -16.452 1.00 95.31 89 ALA A CA 1
ATOM 699 C C . ALA A 1 89 ? -2.331 0.876 -17.614 1.00 95.31 89 ALA A C 1
ATOM 701 O O . ALA A 1 89 ? -2.932 1.949 -17.570 1.00 95.31 89 ALA A O 1
ATOM 702 N N . GLY A 1 90 ? -2.399 0.073 -18.679 1.00 92.75 90 GLY A N 1
ATOM 703 C CA . GLY A 1 90 ? -3.033 0.498 -19.929 1.00 92.75 90 GLY A CA 1
ATOM 704 C C . GLY A 1 90 ? -2.321 1.722 -20.513 1.00 92.75 90 GLY A C 1
ATOM 705 O O . GLY A 1 90 ? -1.115 1.689 -20.743 1.00 92.75 90 GLY A O 1
ATOM 706 N N . GLU A 1 91 ? -3.063 2.805 -20.726 1.00 95.44 91 GLU A N 1
ATOM 707 C CA . GLU A 1 91 ? -2.540 4.090 -21.219 1.00 95.44 91 GLU A CA 1
ATOM 708 C C . GLU A 1 91 ? -1.987 5.008 -20.115 1.00 95.44 91 GLU A C 1
ATOM 710 O O . GLU A 1 91 ? -1.376 6.036 -20.406 1.00 95.44 91 GLU A O 1
ATOM 715 N N . TRP A 1 92 ? -2.180 4.642 -18.846 1.00 96.25 92 TRP A N 1
ATOM 716 C CA . TRP A 1 92 ? -1.802 5.470 -17.707 1.00 96.25 92 TRP A CA 1
ATOM 717 C C . TRP A 1 92 ? -0.349 5.223 -17.310 1.00 96.25 92 TRP A C 1
ATOM 719 O O . TRP A 1 92 ? 0.041 4.086 -17.046 1.00 96.25 92 TRP A O 1
ATOM 729 N N . LEU A 1 93 ? 0.437 6.299 -17.231 1.00 95.94 93 LEU A N 1
ATOM 730 C CA . LEU A 1 93 ? 1.791 6.312 -16.678 1.00 95.94 93 LEU A CA 1
ATOM 731 C C . LEU A 1 93 ? 1.763 6.932 -15.280 1.00 95.94 93 LEU A C 1
ATOM 733 O O . LEU A 1 93 ? 1.284 8.052 -15.103 1.00 95.94 93 LEU A O 1
ATOM 737 N N . TYR A 1 94 ? 2.325 6.225 -14.306 1.00 95.69 94 TYR A N 1
ATOM 738 C CA . TYR A 1 94 ? 2.432 6.686 -12.928 1.00 95.69 94 TYR A CA 1
ATOM 739 C C . TYR A 1 94 ? 3.847 7.192 -12.645 1.00 95.69 94 TYR A C 1
ATOM 741 O O . TYR A 1 94 ? 4.835 6.537 -12.980 1.00 95.69 94 TYR A O 1
ATOM 749 N N . LEU A 1 95 ? 3.942 8.365 -12.016 1.00 94.81 95 LEU A N 1
ATOM 750 C CA . LEU A 1 95 ? 5.208 9.039 -11.730 1.00 94.81 95 LEU A CA 1
ATOM 751 C C . LEU A 1 95 ? 5.522 9.009 -10.234 1.00 94.81 95 LEU A C 1
ATOM 753 O O . LEU A 1 95 ? 4.636 9.167 -9.393 1.00 94.81 95 LEU A O 1
ATOM 757 N N . CYS A 1 96 ? 6.788 8.778 -9.907 1.00 94.62 96 CYS A N 1
ATOM 758 C CA . CYS A 1 96 ? 7.274 8.619 -8.547 1.00 94.62 96 CYS A CA 1
ATOM 759 C C . CYS A 1 96 ? 7.756 9.960 -7.984 1.00 94.62 96 CYS A C 1
ATOM 761 O O . CYS A 1 96 ? 8.612 10.618 -8.576 1.00 94.62 96 CYS A O 1
ATOM 763 N N . VAL A 1 97 ? 7.243 10.335 -6.811 1.00 92.06 97 VAL A N 1
ATOM 764 C CA . VAL A 1 97 ? 7.663 11.548 -6.085 1.00 92.06 97 VAL A CA 1
ATOM 765 C C . VAL A 1 97 ? 9.055 11.375 -5.466 1.00 92.06 97 VAL A C 1
ATOM 767 O O . VAL A 1 97 ? 9.800 12.337 -5.362 1.00 92.06 97 VAL A O 1
ATOM 770 N N . THR A 1 98 ? 9.439 10.151 -5.089 1.00 89.19 98 THR A N 1
ATOM 771 C CA . THR A 1 98 ? 10.705 9.869 -4.384 1.00 89.19 98 THR A CA 1
ATOM 772 C C . THR A 1 98 ? 11.949 10.218 -5.202 1.00 89.19 98 THR A C 1
ATOM 774 O O . THR A 1 98 ? 13.003 10.479 -4.629 1.00 89.19 98 THR A O 1
ATOM 777 N N . HIS A 1 99 ? 11.840 10.217 -6.531 1.00 83.19 99 HIS A N 1
ATOM 778 C CA . HIS A 1 99 ? 12.948 10.559 -7.424 1.00 83.19 99 HIS A CA 1
ATOM 779 C C . HIS A 1 99 ? 12.983 12.029 -7.827 1.00 83.19 99 HIS A C 1
ATOM 781 O O . HIS A 1 99 ? 14.042 12.519 -8.201 1.00 83.19 99 HIS A O 1
ATOM 787 N N . GLY A 1 100 ? 11.858 12.739 -7.745 1.00 75.69 100 GLY A N 1
ATOM 788 C CA . GLY A 1 100 ? 11.830 14.126 -8.172 1.00 75.69 100 GLY A CA 1
ATOM 789 C C . GLY A 1 100 ? 12.438 15.061 -7.136 1.00 75.69 100 GLY A C 1
ATOM 790 O O . GLY A 1 100 ? 12.172 14.964 -5.937 1.00 75.69 100 GLY A O 1
ATOM 791 N N . ASN A 1 101 ? 13.244 16.006 -7.612 1.00 76.50 101 ASN A N 1
ATOM 792 C CA . ASN A 1 101 ? 13.718 17.112 -6.790 1.00 76.50 101 ASN A CA 1
ATOM 793 C C . ASN A 1 101 ? 12.638 18.203 -6.693 1.00 76.50 101 ASN A C 1
ATOM 795 O O . ASN A 1 101 ? 11.864 18.396 -7.630 1.00 76.50 101 ASN A O 1
ATOM 799 N N . ASP A 1 102 ? 12.577 18.916 -5.567 1.00 80.94 102 ASP A N 1
ATOM 800 C CA . ASP A 1 102 ? 11.680 20.068 -5.360 1.00 80.94 102 ASP A CA 1
ATOM 801 C C . ASP A 1 102 ? 10.187 19.799 -5.656 1.00 80.94 102 ASP A C 1
ATOM 803 O O . A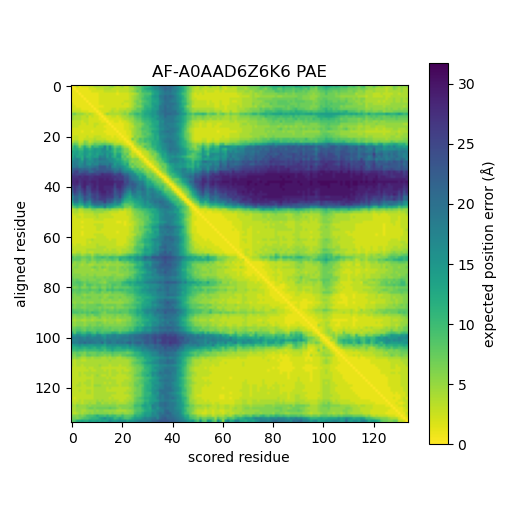SP A 1 102 ? 9.449 20.678 -6.101 1.00 80.94 102 ASP A O 1
ATOM 807 N N . GLY A 1 103 ? 9.720 18.572 -5.399 1.00 73.94 103 GLY A N 1
ATOM 808 C CA . GLY A 1 103 ? 8.323 18.178 -5.614 1.00 73.94 103 GLY A CA 1
ATOM 809 C C . GLY A 1 103 ? 7.977 17.805 -7.058 1.00 73.94 103 GLY A C 1
ATOM 810 O O . GLY A 1 103 ? 6.802 17.591 -7.361 1.00 73.94 103 GLY A O 1
ATOM 811 N N . ALA A 1 104 ? 8.971 17.695 -7.945 1.00 82.88 104 ALA A N 1
ATOM 812 C CA . ALA A 1 104 ? 8.783 17.064 -9.244 1.00 82.88 104 ALA A CA 1
ATOM 813 C C . ALA A 1 104 ? 8.399 15.581 -9.082 1.00 82.88 104 ALA A C 1
ATOM 815 O O . ALA A 1 104 ? 8.631 14.957 -8.048 1.00 82.88 104 ALA A O 1
ATOM 816 N N . MET A 1 105 ? 7.799 15.003 -10.119 1.00 87.88 105 MET A N 1
ATOM 817 C CA . MET A 1 105 ? 7.551 13.565 -10.197 1.00 87.88 105 MET A CA 1
ATOM 818 C C . MET A 1 105 ? 8.286 13.020 -11.410 1.00 87.88 105 MET A C 1
ATOM 820 O O . MET A 1 105 ? 8.197 13.598 -12.493 1.00 87.88 105 MET A O 1
ATOM 824 N N . GLU A 1 106 ? 8.983 11.904 -11.239 1.00 91.56 106 GLU A N 1
ATOM 825 C CA . GLU A 1 106 ? 9.816 11.323 -12.290 1.00 91.56 106 GLU A CA 1
ATOM 826 C C . GLU A 1 106 ? 9.395 9.897 -12.634 1.00 91.56 106 GLU A C 1
ATOM 828 O O . GLU A 1 106 ? 8.715 9.210 -11.866 1.00 91.56 106 GLU A O 1
ATOM 833 N N . GLN A 1 107 ? 9.793 9.441 -13.821 1.00 92.94 107 GLN A N 1
ATOM 834 C CA . GLN A 1 107 ? 9.558 8.063 -14.228 1.00 92.94 107 GLN A CA 1
ATOM 835 C C . GLN A 1 107 ? 10.350 7.103 -13.342 1.00 92.94 107 GLN A C 1
ATOM 837 O O . GLN A 1 107 ? 11.510 7.329 -13.004 1.00 92.94 107 GLN A O 1
ATOM 842 N N . CYS A 1 108 ? 9.706 6.000 -12.988 1.00 94.31 108 CYS A N 1
ATOM 843 C CA . CYS A 1 108 ? 10.288 4.942 -12.188 1.00 94.31 108 CYS A CA 1
ATOM 844 C C . CYS A 1 108 ? 9.867 3.601 -12.788 1.00 94.31 108 CYS A C 1
ATOM 846 O O . CYS A 1 108 ? 8.760 3.483 -13.330 1.00 94.31 108 CYS A O 1
ATOM 848 N N . CYS A 1 109 ? 10.737 2.596 -12.697 1.00 95.25 109 CYS A N 1
ATOM 849 C CA . CYS A 1 109 ? 10.357 1.251 -13.107 1.00 95.25 109 CYS A CA 1
ATOM 850 C C . CYS A 1 109 ? 9.254 0.709 -12.190 1.00 95.25 109 CYS A C 1
ATOM 852 O O . CYS A 1 109 ? 9.106 1.162 -11.053 1.00 95.25 109 CYS A O 1
ATOM 854 N N . ALA A 1 110 ? 8.465 -0.253 -12.670 1.00 95.81 110 ALA A N 1
ATOM 855 C CA . ALA A 1 110 ? 7.252 -0.661 -11.963 1.00 95.81 110 ALA A CA 1
ATOM 856 C C . ALA A 1 110 ? 7.531 -1.197 -10.546 1.00 95.81 110 ALA A C 1
ATOM 858 O O . ALA A 1 110 ? 6.840 -0.826 -9.600 1.00 95.81 110 ALA A O 1
ATOM 859 N N . ILE A 1 111 ? 8.569 -2.027 -10.379 1.00 95.25 111 ILE A N 1
ATOM 860 C CA . ILE A 1 111 ? 8.893 -2.605 -9.065 1.00 95.25 111 ILE A CA 1
ATOM 861 C C . ILE A 1 111 ? 9.376 -1.544 -8.071 1.00 95.25 111 ILE A C 1
ATOM 863 O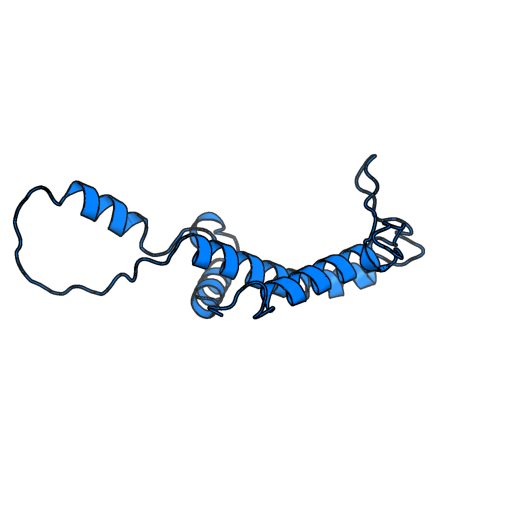 O . ILE A 1 111 ? 8.934 -1.539 -6.923 1.00 95.25 111 ILE A O 1
ATOM 867 N N . ASP A 1 112 ? 10.216 -0.612 -8.519 1.00 94.19 112 ASP A N 1
ATOM 868 C CA . ASP A 1 112 ? 10.719 0.472 -7.674 1.00 94.19 112 ASP A CA 1
ATOM 869 C C . ASP A 1 112 ? 9.598 1.455 -7.320 1.00 94.19 112 ASP A C 1
ATOM 871 O O . ASP A 1 112 ? 9.505 1.899 -6.180 1.00 94.19 112 ASP A O 1
ATOM 875 N N . TYR A 1 113 ? 8.690 1.743 -8.259 1.00 95.44 113 TYR A N 1
ATOM 876 C CA . TYR A 1 113 ? 7.511 2.563 -7.990 1.00 95.44 113 TYR A CA 1
ATOM 877 C C . TYR A 1 113 ? 6.651 1.952 -6.877 1.00 95.44 113 TYR A C 1
ATOM 879 O O . TYR A 1 113 ? 6.247 2.655 -5.947 1.00 95.44 113 TYR A O 1
ATOM 887 N N . ILE A 1 114 ? 6.376 0.645 -6.961 1.00 94.88 114 ILE A N 1
ATOM 888 C CA . ILE A 1 114 ? 5.589 -0.085 -5.958 1.00 94.88 114 ILE A CA 1
ATOM 889 C C . ILE A 1 114 ? 6.290 -0.039 -4.597 1.00 94.88 114 ILE A C 1
ATOM 891 O O . ILE A 1 114 ? 5.648 0.302 -3.603 1.00 94.88 114 ILE A O 1
ATOM 895 N N . LEU A 1 115 ? 7.597 -0.318 -4.559 1.00 93.88 115 LEU A N 1
ATOM 896 C CA . LEU A 1 115 ? 8.415 -0.246 -3.344 1.00 93.88 115 LEU A CA 1
ATOM 897 C C . LEU A 1 115 ? 8.359 1.147 -2.708 1.00 93.88 115 LEU A C 1
ATOM 899 O O . LEU A 1 115 ? 7.937 1.282 -1.565 1.00 93.88 115 LEU A O 1
ATOM 903 N N . HIS A 1 116 ? 8.682 2.196 -3.465 1.00 94.56 116 HIS A N 1
ATOM 904 C CA . HIS A 1 116 ? 8.674 3.571 -2.966 1.00 94.56 116 HIS A CA 1
ATOM 905 C C . HIS A 1 116 ? 7.294 4.022 -2.480 1.00 94.56 116 HIS A C 1
ATOM 907 O O . HIS A 1 116 ? 7.195 4.749 -1.488 1.00 94.56 116 HIS A O 1
ATOM 913 N N . THR A 1 117 ? 6.227 3.589 -3.154 1.00 94.19 117 THR A N 1
ATOM 914 C CA . THR A 1 117 ? 4.851 3.889 -2.741 1.00 94.19 117 THR A CA 1
ATOM 915 C C . THR A 1 117 ? 4.517 3.213 -1.412 1.00 94.19 117 THR A C 1
ATOM 917 O O . THR A 1 117 ? 4.005 3.869 -0.502 1.00 94.19 117 THR A O 1
ATOM 920 N N . LEU A 1 118 ? 4.828 1.921 -1.275 1.00 94.56 118 LEU A N 1
ATOM 921 C CA . LEU A 1 118 ? 4.548 1.153 -0.060 1.00 94.56 118 LEU A CA 1
ATOM 922 C C . LEU A 1 118 ? 5.401 1.612 1.125 1.00 94.56 118 LEU A C 1
ATOM 924 O O . LEU A 1 118 ? 4.876 1.742 2.233 1.00 94.56 118 LEU A O 1
ATOM 928 N N . ASP A 1 119 ? 6.668 1.941 0.892 1.00 93.44 119 ASP A N 1
ATOM 929 C CA . ASP A 1 119 ? 7.557 2.486 1.917 1.00 93.44 119 ASP A CA 1
ATOM 930 C C . ASP A 1 119 ? 7.057 3.852 2.399 1.00 93.44 119 ASP A C 1
ATOM 932 O O . ASP A 1 119 ? 6.913 4.073 3.603 1.00 93.44 119 ASP A O 1
ATOM 936 N N . SER A 1 120 ? 6.688 4.746 1.476 1.00 93.12 120 SER A N 1
ATOM 937 C CA . SER A 1 120 ? 6.138 6.064 1.822 1.00 93.12 120 SER A CA 1
ATOM 938 C C . SER A 1 120 ? 4.835 5.949 2.613 1.00 93.12 120 SER A C 1
ATOM 940 O O . SER A 1 120 ? 4.657 6.634 3.623 1.00 93.12 120 SER A O 1
ATOM 942 N N . ALA A 1 121 ? 3.932 5.057 2.194 1.00 94.06 121 ALA A N 1
ATOM 943 C CA . ALA A 1 121 ? 2.687 4.794 2.906 1.00 94.06 121 ALA A CA 1
ATOM 944 C C . ALA A 1 121 ? 2.951 4.230 4.310 1.00 94.06 121 ALA A C 1
ATOM 946 O O . ALA A 1 121 ? 2.354 4.690 5.282 1.00 94.06 121 ALA A O 1
ATOM 947 N N . THR A 1 122 ? 3.887 3.288 4.440 1.00 93.56 122 THR A N 1
ATOM 948 C CA . THR A 1 122 ? 4.274 2.701 5.729 1.00 93.56 122 THR A CA 1
ATOM 949 C C . THR A 1 122 ? 4.854 3.756 6.665 1.00 93.56 122 THR A C 1
ATOM 951 O O . THR A 1 122 ? 4.444 3.837 7.824 1.00 93.56 122 THR A O 1
ATOM 954 N N . VAL A 1 123 ? 5.757 4.610 6.175 1.00 93.81 123 VAL A N 1
ATOM 955 C CA . VAL A 1 123 ? 6.332 5.717 6.955 1.00 93.81 123 VAL A CA 1
ATOM 956 C C . VAL A 1 123 ? 5.244 6.691 7.403 1.00 93.81 123 VAL A C 1
ATOM 958 O O . VAL A 1 123 ? 5.202 7.065 8.575 1.00 93.81 123 VAL A O 1
ATOM 961 N N . LEU A 1 124 ? 4.333 7.073 6.504 1.00 93.88 124 LEU A N 1
ATOM 962 C CA . LEU A 1 124 ? 3.237 7.985 6.824 1.00 93.88 124 LEU A CA 1
ATOM 963 C C . LEU A 1 124 ? 2.309 7.399 7.892 1.00 93.88 124 LEU A C 1
ATOM 965 O O . LEU A 1 124 ? 2.006 8.068 8.879 1.00 93.88 124 LEU A O 1
ATOM 969 N N . LEU A 1 125 ? 1.889 6.144 7.722 1.00 93.44 125 LEU A N 1
ATOM 970 C CA . LEU A 1 125 ? 0.982 5.465 8.645 1.00 93.44 125 LEU A CA 1
ATOM 971 C C . LEU A 1 125 ? 1.611 5.261 10.027 1.00 93.44 125 LEU A C 1
ATOM 973 O O . LEU A 1 125 ? 0.890 5.287 11.018 1.00 93.44 125 LEU A O 1
ATOM 977 N N . ASN A 1 126 ? 2.932 5.111 10.126 1.00 91.38 126 ASN A N 1
ATOM 978 C CA . ASN A 1 126 ? 3.642 4.994 11.405 1.00 91.38 126 ASN A CA 1
ATOM 979 C C . ASN A 1 126 ? 4.146 6.344 11.958 1.00 91.38 126 ASN A C 1
ATOM 981 O O . ASN A 1 126 ? 4.812 6.377 12.993 1.00 91.38 126 ASN A O 1
ATOM 985 N N . SER A 1 127 ? 3.847 7.468 11.300 1.00 94.25 127 SER A N 1
ATOM 986 C CA . SER A 1 127 ? 4.319 8.783 11.732 1.00 94.25 127 SER A CA 1
ATOM 987 C C . SER A 1 127 ? 3.497 9.326 12.900 1.00 94.25 127 SER A C 1
ATOM 989 O O . SER A 1 127 ? 2.341 9.704 12.726 1.00 94.25 127 SER A O 1
ATOM 991 N N . GLN A 1 128 ? 4.139 9.501 14.056 1.00 91.94 128 GLN A N 1
ATOM 992 C CA . GLN A 1 128 ? 3.555 10.169 15.232 1.00 91.94 128 GLN A CA 1
ATOM 993 C C . GLN A 1 128 ? 3.163 11.631 14.968 1.00 91.94 128 GLN A C 1
ATOM 995 O O . GLN A 1 128 ? 2.302 12.190 15.636 1.00 91.94 128 GLN A O 1
ATOM 1000 N N . ARG A 1 129 ? 3.768 12.269 13.960 1.00 93.94 129 ARG A N 1
ATOM 1001 C CA . ARG A 1 129 ? 3.384 13.621 13.540 1.00 93.94 129 ARG A CA 1
ATOM 1002 C C . ARG A 1 129 ? 2.047 13.624 12.798 1.00 93.94 129 ARG A C 1
ATOM 1004 O O . ARG A 1 129 ? 1.256 14.539 12.989 1.00 93.94 129 ARG A O 1
ATOM 1011 N N . ALA A 1 130 ? 1.825 12.641 11.925 1.00 90.81 130 ALA A N 1
ATOM 1012 C CA . ALA A 1 130 ? 0.594 12.533 11.141 1.00 90.81 130 ALA A CA 1
ATOM 1013 C C . ALA A 1 130 ? -0.541 11.869 11.937 1.00 90.81 130 ALA A C 1
ATOM 1015 O O . ALA A 1 130 ? -1.702 12.234 11.777 1.00 90.81 130 ALA A O 1
ATOM 1016 N N . PHE A 1 131 ? -0.201 10.928 12.821 1.00 90.69 131 PHE A N 1
ATOM 1017 C CA . PHE A 1 131 ? -1.134 10.191 13.667 1.00 90.69 131 PHE A CA 1
ATOM 1018 C C . PHE A 1 131 ? -0.634 10.169 15.128 1.00 90.69 131 PHE A C 1
ATOM 1020 O O . PHE A 1 131 ? -0.061 9.172 15.555 1.00 90.69 131 PHE A O 1
ATOM 1027 N N . PRO A 1 132 ? -0.849 11.245 15.910 1.00 83.31 132 PRO A N 1
ATOM 1028 C CA . PRO A 1 132 ? -0.283 11.399 17.261 1.00 83.31 132 PRO A CA 1
ATOM 1029 C C . PRO A 1 132 ? -0.890 10.493 18.336 1.00 83.31 132 PRO A C 1
ATOM 1031 O O . PRO A 1 132 ? -0.352 10.373 19.430 1.00 83.31 132 PRO A O 1
ATOM 1034 N N . SER A 1 133 ? -2.052 9.904 18.061 1.00 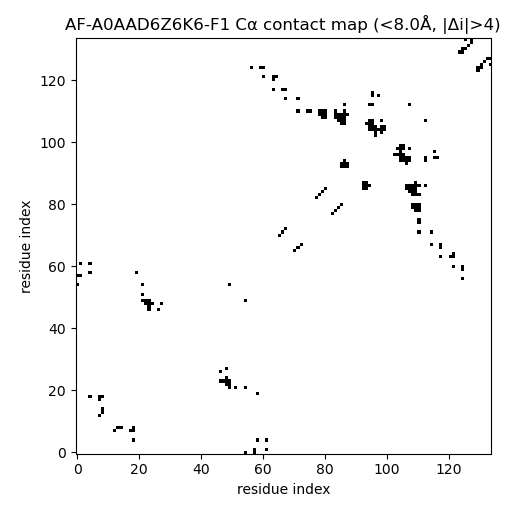76.94 133 SER A N 1
ATOM 1035 C CA . SER A 1 133 ? -2.782 9.027 18.981 1.00 76.94 133 SER A CA 1
ATOM 1036 C C . SER A 1 133 ? -2.436 7.543 18.797 1.00 76.94 133 SER A C 1
ATOM 1038 O O . SER A 1 133 ? -3.253 6.683 19.134 1.00 76.94 133 SER A O 1
ATOM 1040 N N . ARG A 1 134 ? -1.270 7.243 18.212 1.00 62.47 134 ARG A N 1
ATOM 1041 C CA . ARG A 1 134 ? -0.833 5.891 17.834 1.00 62.47 134 ARG A CA 1
ATOM 1042 C C . ARG A 1 134 ? 0.224 5.333 18.763 1.00 62.47 134 ARG A C 1
ATOM 1044 O O . ARG A 1 134 ? 1.199 6.055 19.051 1.00 62.47 134 ARG A O 1
#

Nearest PDB structures (foldseek):
  4jiz-assembly1_A  TM=8.368E-01  e=5.337E-03  Homo sapiens
  5twh-assembly1_A-2  TM=8.101E-01  e=6.393E-03  Homo sapiens
  6mcp-assembly2_D  TM=6.924E-01  e=5.668E-03  Homo sapiens
  1pi1-assembly1_A  TM=7.350E-01  e=1.397E-02  Homo sapiens
  2hjn-assembly1_A-2  TM=6.619E-01  e=5.573E-02  Saccharomyces cerevisiae

Solvent-accessible surface area (backbone atoms only — not comparable to full-atom values): 8088 Å² total; per-residue (Å²): 106,63,68,56,53,54,49,44,44,72,73,44,71,83,44,55,70,69,62,72,49,66,62,50,53,69,60,50,60,49,54,67,72,52,73,86,62,84,92,76,91,77,86,79,74,77,68,63,75,64,53,67,71,59,51,54,51,49,51,52,52,47,50,42,52,50,48,60,50,65,48,44,66,59,43,61,77,72,37,42,69,81,77,26,54,52,30,63,61,90,92,44,75,54,62,31,56,89,75,26,68,97,81,37,63,30,86,31,24,32,54,59,41,52,49,54,51,45,51,52,49,46,52,53,72,70,25,56,87,78,42,69,93,112

Foldseek 3Di:
DLVVLVVVCVVPVPPVVVSLDFQCPVVVVVVVVPVPDDDDDDDCPPSPRDDPVNSVLSVLLVVLVVCVPDVLVVCVVQFDCVNFVFQDDVPDGDFCQVPDDPRDTHTGGNSVRSVNVSVVSNCQSPDCVNVVPD

Sequence (134 aa):
LQEYISLLIRLVVHDVDAIVSIPGRAAAKQKEKEKEADPAEDAKEKTATVDEACWKYEQLRRLAQDLSHPLITSLQQVSTRTTCPEMKAGEWLYLCVTHGNDGAMEQCCAIDYILHTLDSATVLLNSQRAFPSR

InterPro domains:
  IPR005301 MOB kinase activator family [PF03637] (49-134)
  IPR005301 MOB kinase activator family [PTHR22599] (47-134)
  IPR005301 MOB kinase activator family [SM01388] (4-134)
  IPR036703 MOB kinase activator superfamily [G3DSA:1.20.140.30] (21-134)
  IPR036703 MOB kinase activator superfamily [SSF101152] (12-134)

Organism: NCBI:txid1033008

pLDDT: mean 83.19, std 16.36, range [36.94, 96.44]